Protein AF-A0A2W4WSW2-F1 (afdb_monomer)

pLDDT: mean 95.57, std 3.52, range [71.75, 98.62]

Foldseek 3Di:
DQQADPVRHGDCPRPLVPDDLCPCQEAEDEAAPPDDDQDLCPLVVSVVSNHQEYEYQYYDPNVCVSNVVVRRHYHHDHPVVSVVD

Structure (mmCIF, N/CA/C/O backbone):
data_AF-A0A2W4WSW2-F1
#
_entry.id   AF-A0A2W4WSW2-F1
#
loop_
_atom_site.group_PDB
_atom_site.id
_atom_site.type_symbol
_atom_site.label_atom_id
_atom_site.label_alt_id
_atom_site.label_comp_id
_atom_site.label_asym_id
_atom_site.label_entity_id
_atom_site.label_seq_id
_atom_site.pdbx_PDB_ins_code
_atom_site.Cartn_x
_atom_site.Cartn_y
_atom_site.Cartn_z
_atom_site.occupancy
_atom_site.B_iso_or_equiv
_atom_site.auth_seq_id
_atom_site.auth_comp_id
_atom_site.auth_asym_id
_atom_site.auth_atom_id
_atom_site.pdbx_PDB_model_num
ATOM 1 N N . ASP A 1 1 ? 13.936 -8.649 -3.799 1.00 71.75 1 ASP A N 1
ATOM 2 C CA . ASP A 1 1 ? 13.026 -8.487 -2.644 1.00 71.75 1 ASP A CA 1
ATOM 3 C C . ASP A 1 1 ? 11.564 -8.478 -3.059 1.00 71.75 1 ASP A C 1
ATOM 5 O O . ASP A 1 1 ? 11.163 -7.682 -3.903 1.00 71.75 1 ASP A O 1
ATOM 9 N N . TRP A 1 2 ? 10.801 -9.423 -2.499 1.00 90.94 2 TRP A N 1
ATOM 10 C CA . TRP A 1 2 ? 9.362 -9.713 -2.655 1.00 90.94 2 TRP A CA 1
ATOM 11 C C . TRP A 1 2 ? 8.840 -9.953 -4.078 1.00 90.94 2 TRP A C 1
ATOM 13 O O . TRP A 1 2 ? 8.216 -10.977 -4.310 1.00 90.94 2 TRP A O 1
ATOM 23 N N . ARG A 1 3 ? 9.078 -9.047 -5.032 1.00 94.75 3 ARG A N 1
ATOM 24 C CA . ARG A 1 3 ? 8.587 -9.147 -6.422 1.00 94.75 3 ARG A CA 1
ATOM 25 C C . ARG A 1 3 ? 9.645 -9.605 -7.418 1.00 94.75 3 ARG A C 1
ATOM 27 O O . ARG A 1 3 ? 9.282 -10.137 -8.464 1.00 94.75 3 ARG A O 1
ATOM 34 N N . TYR A 1 4 ? 10.922 -9.392 -7.116 1.00 96.00 4 TYR A N 1
ATOM 35 C CA . TYR A 1 4 ? 12.026 -9.686 -8.030 1.00 96.00 4 TYR A CA 1
ATOM 36 C C . TYR A 1 4 ? 13.135 -10.477 -7.335 1.00 96.00 4 TYR A C 1
ATOM 38 O O . TYR A 1 4 ? 13.439 -10.225 -6.159 1.00 96.00 4 TYR A O 1
ATOM 46 N N . GLY A 1 5 ? 13.707 -11.426 -8.076 1.00 95.38 5 GLY A N 1
ATOM 47 C CA . GLY A 1 5 ? 14.893 -12.188 -7.709 1.00 95.38 5 GLY A CA 1
ATOM 48 C C . GLY A 1 5 ? 16.174 -11.347 -7.778 1.00 95.38 5 GLY A C 1
ATOM 49 O O . GLY A 1 5 ? 16.140 -10.189 -8.206 1.00 95.38 5 GLY A O 1
ATOM 50 N N . PRO A 1 6 ? 17.314 -11.906 -7.343 1.00 94.75 6 PRO A N 1
ATOM 51 C CA . PRO A 1 6 ? 18.603 -11.207 -7.343 1.00 94.75 6 PRO A CA 1
ATOM 52 C C . PRO A 1 6 ? 19.115 -10.875 -8.754 1.00 94.75 6 PRO A C 1
ATOM 54 O O . PRO A 1 6 ? 19.923 -9.968 -8.919 1.00 94.75 6 PRO A O 1
ATOM 57 N N . ASP A 1 7 ? 18.627 -11.587 -9.766 1.00 94.69 7 ASP A N 1
ATOM 58 C CA . ASP A 1 7 ? 18.885 -11.375 -11.191 1.00 94.69 7 ASP A CA 1
ATOM 59 C C . ASP A 1 7 ? 17.934 -10.347 -11.837 1.00 94.69 7 ASP A C 1
ATOM 61 O O . ASP A 1 7 ? 18.039 -10.063 -13.029 1.00 94.69 7 ASP A O 1
ATOM 65 N N . GLY A 1 8 ? 16.994 -9.789 -11.066 1.00 93.75 8 GLY A N 1
ATOM 66 C CA . GLY A 1 8 ? 15.966 -8.875 -11.557 1.00 93.75 8 GLY A CA 1
ATOM 67 C C . GLY A 1 8 ? 14.777 -9.566 -12.230 1.00 93.75 8 GLY A C 1
ATOM 68 O O . GLY A 1 8 ? 13.860 -8.875 -12.679 1.00 93.75 8 GLY A O 1
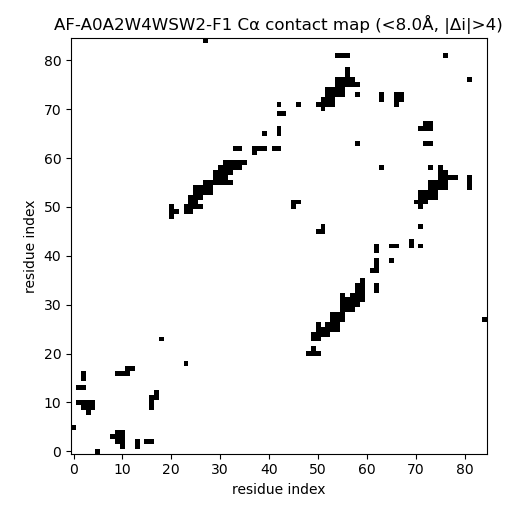ATOM 69 N N . ALA A 1 9 ? 14.733 -10.902 -12.284 1.00 95.38 9 ALA A N 1
ATOM 70 C CA . ALA A 1 9 ? 13.581 -11.623 -12.815 1.00 95.38 9 ALA A CA 1
ATOM 71 C C . ALA A 1 9 ? 12.375 -11.501 -11.870 1.00 95.38 9 ALA A C 1
ATOM 73 O O . ALA A 1 9 ? 12.524 -11.482 -10.646 1.00 95.38 9 ALA A O 1
ATOM 74 N N . ARG A 1 10 ? 11.154 -11.426 -12.421 1.00 95.38 10 ARG A N 1
ATOM 75 C CA . ARG A 1 10 ? 9.927 -11.442 -11.606 1.00 95.38 10 ARG A CA 1
ATOM 76 C C . ARG A 1 10 ? 9.778 -12.803 -10.940 1.00 95.38 10 ARG A C 1
ATOM 78 O O . ARG A 1 10 ? 9.831 -13.828 -11.611 1.00 95.38 10 ARG A O 1
ATOM 85 N N . LEU A 1 11 ? 9.527 -12.797 -9.636 1.00 96.00 11 LEU A N 1
ATOM 86 C CA . LEU A 1 11 ? 9.188 -14.009 -8.898 1.00 96.00 11 LEU A CA 1
ATOM 87 C C . LEU A 1 11 ? 7.746 -14.412 -9.258 1.00 96.00 11 LEU A C 1
ATOM 89 O O . LEU A 1 11 ? 6.841 -13.604 -9.021 1.00 96.00 11 LEU A O 1
ATOM 93 N N . PRO A 1 12 ? 7.514 -15.600 -9.848 1.00 91.19 12 PRO A N 1
ATOM 94 C CA . PRO A 1 12 ? 6.201 -15.986 -10.368 1.00 91.19 12 PRO A CA 1
ATOM 95 C C . PRO A 1 12 ? 5.154 -16.142 -9.260 1.00 91.19 12 PRO A C 1
ATOM 97 O O . PRO A 1 12 ? 4.019 -15.715 -9.438 1.00 91.19 12 PRO A O 1
ATOM 100 N N . ASP A 1 13 ? 5.561 -16.647 -8.095 1.00 91.62 13 ASP A N 1
ATOM 101 C CA . ASP A 1 13 ? 4.662 -16.902 -6.961 1.00 91.62 13 ASP A CA 1
ATOM 102 C C . ASP A 1 13 ? 4.515 -15.696 -6.019 1.00 91.62 13 ASP A C 1
ATOM 104 O O . ASP A 1 13 ? 3.862 -15.771 -4.978 1.00 91.62 13 ASP A O 1
ATOM 108 N N . ALA A 1 14 ? 5.128 -14.558 -6.353 1.00 94.31 14 ALA A N 1
ATOM 109 C CA . ALA A 1 14 ? 4.936 -13.344 -5.577 1.00 94.31 14 ALA A CA 1
ATOM 110 C C . ALA A 1 14 ? 3.525 -12.796 -5.813 1.00 94.31 14 ALA A C 1
ATOM 112 O O . ALA A 1 14 ? 3.185 -12.436 -6.937 1.00 94.31 14 ALA A O 1
ATOM 113 N N . GLN A 1 15 ? 2.734 -12.637 -4.749 1.00 92.06 15 GLN A N 1
ATOM 114 C CA . GLN A 1 15 ? 1.343 -12.163 -4.824 1.00 92.06 15 GLN A CA 1
ATOM 115 C C . GLN A 1 15 ? 1.180 -10.875 -5.658 1.00 92.06 15 GLN A C 1
ATOM 117 O O . GLN A 1 15 ? 0.298 -10.758 -6.501 1.00 92.06 15 GLN A O 1
ATOM 122 N N . LEU A 1 16 ? 2.088 -9.907 -5.492 1.00 93.94 16 LEU A N 1
ATOM 123 C CA . LEU A 1 16 ? 2.092 -8.643 -6.249 1.00 93.94 16 LEU A CA 1
ATOM 124 C C . LEU A 1 16 ? 2.576 -8.780 -7.709 1.00 93.94 16 LEU A C 1
ATOM 126 O O . LEU A 1 16 ? 2.840 -7.794 -8.394 1.00 93.94 16 LEU A O 1
ATOM 130 N N . ASN A 1 17 ? 2.799 -9.995 -8.190 1.00 95.31 17 ASN A N 1
ATOM 131 C CA . ASN A 1 17 ? 3.027 -10.273 -9.601 1.00 95.31 17 ASN A CA 1
ATOM 132 C C . ASN A 1 17 ? 1.869 -11.036 -10.241 1.00 95.31 17 ASN A C 1
ATOM 134 O O . ASN A 1 17 ? 1.818 -11.075 -11.468 1.00 95.31 17 ASN A O 1
ATOM 138 N N . THR A 1 18 ? 0.963 -11.596 -9.438 1.00 93.50 18 THR A N 1
ATOM 139 C CA . THR A 1 18 ? -0.159 -12.420 -9.900 1.00 93.50 18 THR A CA 1
ATOM 140 C C . THR A 1 18 ? -1.492 -11.674 -9.897 1.00 93.50 18 THR A C 1
ATOM 142 O O . THR A 1 18 ? -2.408 -12.080 -10.607 1.00 93.50 18 THR A O 1
ATOM 145 N N . ILE A 1 19 ? -1.610 -10.577 -9.141 1.00 94.19 19 ILE A N 1
ATOM 146 C CA . ILE A 1 19 ? -2.824 -9.751 -9.119 1.00 94.19 19 ILE A CA 1
ATOM 147 C C . ILE A 1 19 ? -2.879 -8.757 -10.284 1.00 94.19 19 ILE A C 1
ATOM 149 O O . ILE A 1 19 ? -1.856 -8.222 -10.716 1.00 94.19 19 ILE A O 1
ATOM 153 N N . ASP A 1 20 ? -4.100 -8.448 -10.723 1.00 94.06 20 ASP A N 1
ATOM 154 C CA . ASP A 1 20 ? -4.372 -7.321 -11.616 1.00 94.06 20 ASP A CA 1
ATOM 155 C C . ASP A 1 20 ? -4.549 -6.031 -10.794 1.00 94.06 20 ASP A C 1
ATOM 157 O O . ASP A 1 20 ? -5.516 -5.941 -10.031 1.00 94.06 20 ASP A O 1
ATOM 161 N N . PRO A 1 21 ? -3.664 -5.029 -10.924 1.00 88.69 21 PRO A N 1
ATOM 162 C CA . PRO A 1 21 ? -3.775 -3.776 -10.184 1.00 88.69 21 PRO A CA 1
ATOM 163 C C . PRO A 1 21 ? -4.969 -2.895 -10.587 1.00 88.69 21 PRO A C 1
ATOM 165 O O . PRO A 1 21 ? -5.323 -1.992 -9.828 1.00 88.69 21 PRO A O 1
ATOM 168 N N . ALA A 1 22 ? -5.596 -3.121 -11.746 1.00 90.69 22 ALA A N 1
ATOM 169 C CA . ALA A 1 22 ? -6.815 -2.410 -12.130 1.00 90.69 22 ALA A CA 1
ATOM 170 C C . ALA A 1 22 ? -8.025 -2.867 -11.297 1.00 90.69 22 ALA A C 1
ATOM 172 O O . ALA A 1 22 ? -8.863 -2.042 -10.928 1.00 90.69 22 ALA A O 1
ATOM 173 N N . GLU A 1 23 ? -8.058 -4.148 -10.927 1.00 95.50 23 GLU A N 1
ATOM 174 C CA . GLU A 1 23 ? -9.117 -4.751 -10.111 1.00 95.50 23 GLU A CA 1
ATOM 175 C C . GLU A 1 23 ? -8.764 -4.736 -8.610 1.00 95.50 23 GLU A C 1
ATOM 177 O O . GLU A 1 23 ? -9.593 -4.423 -7.756 1.00 95.50 23 GLU A O 1
ATOM 182 N N . HIS A 1 24 ? -7.500 -4.992 -8.260 1.00 96.12 24 HIS A N 1
ATOM 183 C CA . HIS A 1 24 ? -7.024 -5.129 -6.879 1.00 96.12 24 HIS A CA 1
ATOM 184 C C . HIS A 1 24 ? -6.407 -3.820 -6.371 1.00 96.12 24 HIS A C 1
ATOM 186 O O . HIS A 1 24 ? -5.198 -3.697 -6.176 1.00 96.12 24 HIS A O 1
ATOM 192 N N . ARG A 1 25 ? -7.258 -2.810 -6.160 1.00 97.31 25 ARG A N 1
ATOM 193 C CA . ARG A 1 25 ? -6.830 -1.432 -5.837 1.00 97.31 25 ARG A CA 1
ATOM 194 C C . ARG A 1 25 ? -6.688 -1.136 -4.340 1.00 97.31 25 ARG A C 1
ATOM 196 O O . ARG A 1 25 ? -6.274 -0.032 -3.978 1.00 97.31 25 ARG A O 1
ATOM 203 N N . ILE A 1 26 ? -7.021 -2.088 -3.472 1.00 97.69 26 ILE A N 1
ATOM 204 C CA . ILE A 1 26 ? -6.935 -1.956 -2.013 1.00 97.69 26 ILE A CA 1
ATOM 205 C C . ILE A 1 26 ? -5.875 -2.927 -1.498 1.00 97.69 26 ILE A C 1
ATOM 207 O O . ILE A 1 26 ? -5.952 -4.122 -1.775 1.00 97.69 26 ILE A O 1
ATOM 211 N N . LEU A 1 27 ? -4.901 -2.416 -0.745 1.00 97.19 27 LEU A N 1
ATOM 212 C CA . LEU A 1 27 ? -3.915 -3.237 -0.049 1.00 97.19 27 LEU A CA 1
ATOM 213 C C . LEU A 1 27 ? -4.298 -3.348 1.425 1.00 97.19 27 LEU A C 1
ATOM 215 O O . LEU A 1 27 ? -4.273 -2.353 2.148 1.00 97.19 27 LEU A O 1
ATOM 219 N N . VAL A 1 28 ? -4.599 -4.563 1.873 1.00 97.56 28 VAL A N 1
ATOM 220 C CA . VAL A 1 28 ? -4.703 -4.880 3.300 1.00 97.56 28 VAL A CA 1
ATOM 221 C C . VAL A 1 28 ? -3.314 -5.284 3.784 1.00 97.56 28 VAL A C 1
ATOM 223 O O . VAL A 1 28 ? -2.725 -6.243 3.286 1.00 97.56 28 VAL A O 1
ATOM 226 N N . ALA A 1 29 ? -2.760 -4.513 4.713 1.00 97.00 29 ALA A N 1
ATOM 227 C CA . ALA A 1 29 ? -1.421 -4.693 5.254 1.00 97.00 29 ALA A CA 1
ATOM 228 C C . ALA A 1 29 ? -1.471 -4.991 6.755 1.00 97.00 29 ALA A C 1
ATOM 230 O O . ALA A 1 29 ? -2.449 -4.678 7.432 1.00 97.00 29 ALA A O 1
ATOM 231 N N . GLY A 1 30 ? -0.405 -5.599 7.277 1.00 96.75 30 GLY A N 1
ATOM 232 C CA . GLY A 1 30 ? -0.241 -5.817 8.714 1.00 96.75 30 GLY A CA 1
ATOM 233 C C . GLY A 1 30 ? 0.036 -4.524 9.483 1.00 96.75 30 GLY A C 1
ATOM 234 O O . GLY A 1 30 ? 0.107 -3.442 8.895 1.00 96.75 30 GLY A O 1
ATOM 235 N N . ASP A 1 31 ? 0.202 -4.662 10.796 1.00 97.56 31 ASP A N 1
ATOM 236 C CA . ASP A 1 31 ? 0.457 -3.554 11.717 1.00 97.56 31 ASP A CA 1
ATOM 237 C C . ASP A 1 31 ? 1.744 -2.773 11.405 1.00 97.56 31 ASP A C 1
ATOM 239 O O . ASP A 1 31 ? 2.679 -3.297 10.791 1.00 97.56 31 ASP A O 1
ATOM 243 N N . ASN A 1 32 ? 1.799 -1.521 11.868 1.00 95.44 32 ASN A N 1
ATOM 244 C CA . ASN A 1 32 ? 2.957 -0.631 11.742 1.00 95.44 32 ASN A CA 1
ATOM 245 C C . ASN A 1 32 ? 3.459 -0.468 10.287 1.00 95.44 32 ASN A C 1
ATOM 247 O O . ASN A 1 32 ? 4.661 -0.453 9.997 1.00 95.44 32 ASN A O 1
ATOM 251 N N . PHE A 1 33 ? 2.525 -0.356 9.341 1.00 97.94 33 PHE A N 1
ATOM 252 C CA . PHE A 1 33 ? 2.830 -0.241 7.923 1.00 97.94 33 PHE A CA 1
ATOM 253 C C . PHE A 1 33 ? 3.632 1.028 7.608 1.00 97.94 33 PHE A C 1
ATOM 255 O O . PHE A 1 33 ? 3.351 2.121 8.109 1.00 97.94 33 PHE A O 1
ATOM 262 N N . ALA A 1 34 ? 4.617 0.869 6.718 1.00 96.25 34 ALA A N 1
ATOM 263 C CA . ALA A 1 34 ? 5.515 1.926 6.256 1.00 96.25 34 ALA A CA 1
ATOM 264 C C . ALA A 1 34 ? 6.282 2.653 7.379 1.00 96.25 34 ALA A C 1
ATOM 266 O O . ALA A 1 34 ? 6.654 3.820 7.234 1.00 96.25 34 ALA A O 1
ATOM 267 N N . CYS A 1 35 ? 6.560 1.956 8.485 1.00 95.50 35 CYS A N 1
ATOM 268 C CA . CYS A 1 35 ? 7.458 2.454 9.518 1.00 95.50 35 CYS A CA 1
ATOM 269 C C . CYS A 1 35 ? 8.885 2.675 8.985 1.00 95.50 35 CYS A C 1
ATOM 271 O O . CYS A 1 35 ? 9.338 2.004 8.052 1.00 95.50 35 CYS A O 1
ATOM 273 N N . GLY A 1 36 ? 9.615 3.599 9.610 1.00 92.62 36 GLY A N 1
ATOM 274 C CA . GLY A 1 36 ? 11.001 3.916 9.272 1.00 92.62 36 GLY A CA 1
ATOM 275 C C . GLY A 1 36 ? 11.188 5.363 8.825 1.00 92.62 36 GLY A C 1
ATOM 276 O O . GLY A 1 36 ? 10.388 6.243 9.136 1.00 92.62 36 GLY A O 1
ATOM 277 N N . SER A 1 37 ? 12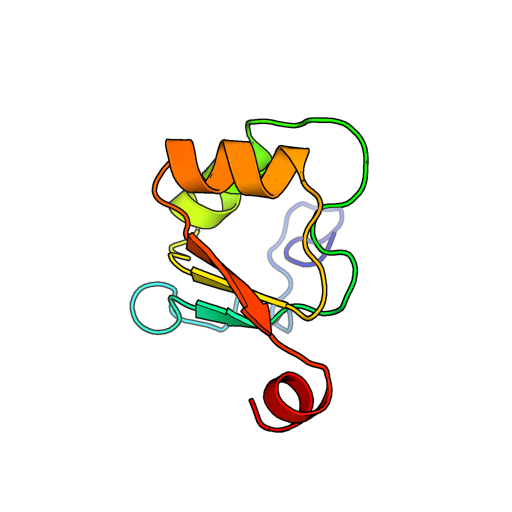.291 5.629 8.123 1.00 89.88 37 SER A N 1
ATOM 278 C CA . SER A 1 37 ? 12.616 6.986 7.678 1.00 89.88 37 SER A CA 1
ATOM 279 C C . SER A 1 37 ? 11.655 7.483 6.600 1.00 89.88 37 SER A C 1
ATOM 281 O O . SER A 1 37 ? 11.240 6.715 5.728 1.00 89.88 37 SER A O 1
ATOM 283 N N . SER A 1 38 ? 11.400 8.794 6.611 1.00 88.75 38 SER A N 1
ATOM 284 C CA . SER A 1 38 ? 10.590 9.465 5.595 1.00 88.75 38 SER A CA 1
ATOM 285 C C . SER A 1 38 ? 11.129 9.188 4.191 1.00 88.75 38 SER A C 1
ATOM 287 O O . SER A 1 38 ? 12.285 9.486 3.888 1.00 88.75 38 SER A O 1
ATOM 289 N N . ARG A 1 39 ? 10.289 8.597 3.341 1.00 93.81 39 ARG A N 1
ATOM 290 C CA . ARG A 1 39 ? 10.563 8.362 1.921 1.00 93.81 39 ARG A CA 1
ATOM 291 C C . ARG A 1 39 ? 9.314 8.716 1.136 1.00 93.81 39 ARG A C 1
ATOM 293 O O . ARG A 1 39 ? 8.392 7.911 1.040 1.00 93.81 39 ARG A O 1
ATOM 300 N N . GLU A 1 40 ? 9.284 9.915 0.570 1.00 90.44 40 GLU A N 1
ATOM 301 C CA . GLU A 1 40 ? 8.129 10.409 -0.196 1.00 90.44 40 GLU A CA 1
ATOM 302 C C . GLU A 1 40 ? 7.834 9.560 -1.438 1.00 90.44 40 GLU A C 1
ATOM 304 O O . GLU A 1 40 ? 6.691 9.476 -1.869 1.00 90.44 40 GLU A O 1
ATOM 309 N N . HIS A 1 41 ? 8.830 8.836 -1.953 1.00 94.81 41 HIS A N 1
ATOM 310 C CA . HIS A 1 41 ? 8.646 7.921 -3.080 1.00 94.81 41 HIS A CA 1
ATOM 311 C C . HIS A 1 41 ? 7.871 6.644 -2.712 1.00 94.81 41 HIS A C 1
ATOM 313 O O . HIS A 1 41 ? 7.400 5.941 -3.602 1.00 94.81 41 HIS A O 1
ATOM 319 N N . ALA A 1 42 ? 7.727 6.314 -1.423 1.00 96.00 42 ALA A N 1
ATOM 320 C CA . ALA A 1 42 ? 7.001 5.118 -0.996 1.00 96.00 42 ALA A CA 1
ATOM 321 C C . ALA A 1 42 ? 5.508 5.146 -1.392 1.00 96.00 42 ALA A C 1
ATOM 323 O O . ALA A 1 42 ? 5.059 4.193 -2.032 1.00 96.00 42 ALA A O 1
ATOM 324 N N . PRO A 1 43 ? 4.721 6.201 -1.086 1.00 96.25 43 PRO A N 1
ATOM 325 C CA . PRO A 1 43 ? 3.343 6.289 -1.568 1.00 96.25 43 PRO A CA 1
ATOM 326 C C . PRO A 1 43 ? 3.244 6.372 -3.098 1.00 96.25 43 PRO A C 1
ATOM 328 O O . PRO A 1 43 ? 2.299 5.823 -3.659 1.00 96.25 43 PRO A O 1
ATOM 331 N N . TRP A 1 44 ? 4.218 6.983 -3.784 1.00 96.50 44 TRP A N 1
ATOM 332 C CA . TRP A 1 44 ? 4.242 7.032 -5.253 1.00 96.50 44 TRP A CA 1
ATOM 333 C C . TRP A 1 44 ? 4.360 5.638 -5.860 1.00 96.50 44 TRP A C 1
ATOM 335 O O . TRP A 1 44 ? 3.549 5.273 -6.700 1.00 96.50 44 TRP A O 1
ATOM 345 N N . ALA A 1 45 ? 5.281 4.813 -5.356 1.00 96.56 45 ALA A N 1
ATOM 346 C CA . ALA A 1 45 ? 5.447 3.443 -5.833 1.00 96.56 45 ALA A CA 1
ATOM 347 C C . ALA A 1 45 ? 4.164 2.600 -5.683 1.00 96.56 45 ALA A C 1
ATOM 349 O O . ALA A 1 45 ? 3.876 1.757 -6.531 1.00 96.56 45 ALA A O 1
ATOM 350 N N . LEU A 1 46 ? 3.377 2.829 -4.624 1.00 96.88 46 LEU A N 1
ATOM 351 C CA . LEU A 1 46 ? 2.092 2.152 -4.415 1.00 96.88 46 LEU A CA 1
ATOM 352 C C . LEU A 1 46 ? 1.012 2.648 -5.387 1.00 96.88 46 LEU A C 1
ATOM 354 O O . LEU A 1 46 ? 0.242 1.843 -5.913 1.00 96.88 46 LEU A O 1
ATOM 358 N N . LEU A 1 47 ? 0.967 3.955 -5.647 1.00 96.62 47 LEU A N 1
ATOM 359 C CA . LEU A 1 47 ? 0.041 4.557 -6.609 1.00 96.62 47 LEU A CA 1
ATOM 360 C C . LEU A 1 47 ? 0.340 4.137 -8.048 1.00 96.62 47 LEU A C 1
ATOM 362 O O . LEU A 1 47 ? -0.600 3.791 -8.769 1.00 96.62 47 LEU A O 1
ATOM 366 N N . ASP A 1 48 ? 1.619 4.141 -8.425 1.00 96.31 48 ASP A N 1
ATOM 367 C CA . ASP A 1 48 ? 2.122 3.710 -9.732 1.00 96.31 48 ASP A CA 1
ATOM 368 C C . ASP A 1 48 ? 1.874 2.220 -9.951 1.00 96.31 48 ASP A C 1
ATOM 370 O O . ASP A 1 48 ? 1.539 1.801 -11.056 1.00 96.31 48 ASP A O 1
ATOM 374 N N . TYR A 1 49 ? 1.980 1.416 -8.887 1.00 96.31 49 TYR A N 1
ATOM 375 C CA . TYR A 1 49 ? 1.568 0.018 -8.938 1.00 96.31 49 TYR A CA 1
ATOM 376 C C . TYR A 1 49 ? 0.068 -0.120 -9.236 1.00 96.31 49 TYR A C 1
ATOM 378 O O . TYR A 1 49 ? -0.317 -1.037 -9.951 1.00 96.31 49 TYR A O 1
ATOM 386 N N . GLY A 1 50 ? -0.767 0.787 -8.718 1.00 96.75 50 GLY A N 1
ATOM 387 C CA . GLY A 1 50 ? -2.214 0.832 -8.965 1.00 96.75 50 GLY A CA 1
ATOM 388 C C . GLY A 1 50 ? -3.075 0.862 -7.701 1.00 96.75 50 GLY A C 1
ATOM 389 O O . GLY A 1 50 ? -4.290 1.068 -7.787 1.00 96.75 50 GLY A O 1
ATOM 390 N N . PHE A 1 51 ? -2.468 0.736 -6.517 1.00 97.88 51 PHE A N 1
ATOM 391 C CA . PHE A 1 51 ? -3.198 0.852 -5.260 1.00 97.88 51 PHE A CA 1
ATOM 392 C C . PHE A 1 51 ? -3.749 2.265 -5.064 1.00 97.88 51 PHE A C 1
ATOM 394 O O . PHE A 1 51 ? -3.230 3.260 -5.578 1.00 97.88 51 PHE A O 1
ATOM 401 N N . ARG A 1 52 ? -4.853 2.349 -4.330 1.00 97.88 52 ARG A N 1
ATOM 402 C CA . ARG A 1 52 ? -5.563 3.595 -4.014 1.00 97.88 52 ARG A CA 1
ATOM 403 C C . ARG A 1 52 ? -5.911 3.709 -2.541 1.00 97.88 52 ARG A C 1
ATOM 405 O O . ARG A 1 52 ? -6.030 4.822 -2.041 1.00 97.88 52 ARG A O 1
ATOM 412 N N . VAL A 1 53 ? -6.029 2.578 -1.853 1.00 98.31 53 VAL A N 1
ATOM 413 C CA . VAL A 1 53 ? -6.312 2.521 -0.421 1.00 98.31 53 VAL A CA 1
ATOM 414 C C . VAL A 1 53 ? -5.353 1.537 0.236 1.00 98.31 53 VAL A C 1
ATOM 416 O O . VAL A 1 53 ? -5.121 0.455 -0.305 1.00 98.31 53 VAL A O 1
ATOM 419 N N . ILE A 1 54 ? -4.818 1.912 1.395 1.00 98.25 54 ILE A N 1
ATOM 420 C CA . ILE A 1 54 ? -4.080 1.021 2.293 1.00 98.25 54 ILE A CA 1
ATOM 421 C C . ILE A 1 54 ? -4.903 0.864 3.566 1.00 98.25 54 ILE A C 1
ATOM 423 O O . ILE A 1 54 ? -5.248 1.868 4.181 1.00 98.25 54 ILE A O 1
ATOM 427 N N . VAL A 1 55 ? -5.194 -0.369 3.969 1.00 98.62 55 VAL A N 1
ATOM 428 C CA . VAL A 1 55 ? -5.896 -0.683 5.220 1.00 98.62 55 VAL A CA 1
ATOM 429 C C . VAL A 1 55 ? -4.945 -1.434 6.143 1.00 98.62 55 VAL A C 1
ATOM 431 O O . VAL A 1 55 ? -4.334 -2.411 5.723 1.00 98.62 55 VAL A O 1
ATOM 434 N N . SER A 1 56 ? -4.794 -0.985 7.385 1.00 98.56 56 SER A N 1
ATOM 435 C CA . SER A 1 56 ? -3.932 -1.625 8.389 1.00 98.56 56 SER A CA 1
ATOM 436 C C . SER A 1 56 ? -4.448 -1.335 9.803 1.00 98.56 56 SER A C 1
ATOM 438 O O . SER A 1 56 ? -5.308 -0.477 9.987 1.00 98.56 56 SER A O 1
ATOM 440 N N . THR A 1 57 ? -3.929 -2.034 10.810 1.00 98.38 57 THR A N 1
ATOM 441 C CA . THR A 1 57 ? -4.129 -1.695 12.228 1.00 98.38 57 THR A CA 1
ATOM 442 C C . THR A 1 57 ? -3.256 -0.533 12.703 1.00 98.38 57 THR A C 1
ATOM 444 O O . THR A 1 57 ? -3.537 0.062 13.741 1.00 98.38 57 THR A O 1
ATOM 447 N N . GLY A 1 58 ? -2.230 -0.162 11.933 1.00 98.25 58 GLY A N 1
ATOM 448 C CA . GLY A 1 58 ? -1.333 0.940 12.258 1.00 98.25 58 GLY A CA 1
ATOM 449 C C . GLY A 1 58 ? -0.519 1.375 11.045 1.00 98.25 58 GLY A C 1
ATOM 450 O O . GLY A 1 58 ? 0.058 0.551 10.341 1.00 98.25 58 GLY A O 1
ATOM 451 N N . ILE A 1 59 ? -0.459 2.681 10.786 1.00 98.44 59 ILE A N 1
ATOM 452 C CA . ILE A 1 59 ? 0.282 3.267 9.661 1.00 98.44 59 ILE A CA 1
ATOM 453 C C . ILE A 1 59 ? 1.151 4.395 10.208 1.00 98.44 59 ILE A C 1
ATOM 455 O O . ILE A 1 59 ? 0.662 5.230 10.962 1.00 98.44 59 ILE A O 1
ATOM 459 N N . ALA A 1 60 ? 2.424 4.444 9.816 1.00 97.75 60 ALA A N 1
ATOM 460 C CA . ALA A 1 60 ? 3.338 5.479 10.289 1.00 97.75 60 ALA A CA 1
ATOM 461 C C . ALA A 1 60 ? 2.878 6.895 9.884 1.00 97.75 60 ALA A C 1
ATOM 463 O O . ALA A 1 60 ? 2.626 7.157 8.705 1.00 97.75 60 ALA A O 1
ATOM 464 N N . ASP A 1 61 ? 2.851 7.828 10.840 1.00 96.19 61 ASP A N 1
ATOM 465 C CA . ASP A 1 61 ? 2.281 9.178 10.678 1.00 96.19 61 ASP A CA 1
ATOM 466 C C . ASP A 1 61 ? 2.841 9.950 9.474 1.00 96.19 61 ASP A C 1
ATOM 468 O O . ASP A 1 61 ? 2.101 10.569 8.703 1.00 96.19 61 ASP A O 1
ATOM 472 N N . ILE A 1 62 ? 4.164 9.888 9.277 1.00 96.00 62 ILE A N 1
ATOM 473 C CA . ILE A 1 62 ? 4.839 10.558 8.156 1.00 96.00 62 ILE A CA 1
ATOM 474 C C . ILE A 1 62 ? 4.370 9.971 6.823 1.00 96.00 62 ILE A C 1
ATOM 476 O O . ILE A 1 62 ? 4.064 10.712 5.886 1.00 96.00 62 ILE A O 1
ATOM 480 N N . PHE A 1 63 ? 4.290 8.641 6.732 1.00 97.88 63 PHE A N 1
ATOM 481 C CA . PHE A 1 63 ? 3.795 7.980 5.533 1.00 97.88 63 PHE A CA 1
ATOM 482 C C . PHE A 1 63 ? 2.328 8.334 5.286 1.00 97.88 63 PHE A C 1
ATOM 484 O O . PHE A 1 63 ? 1.993 8.689 4.161 1.00 97.88 63 PHE A O 1
AT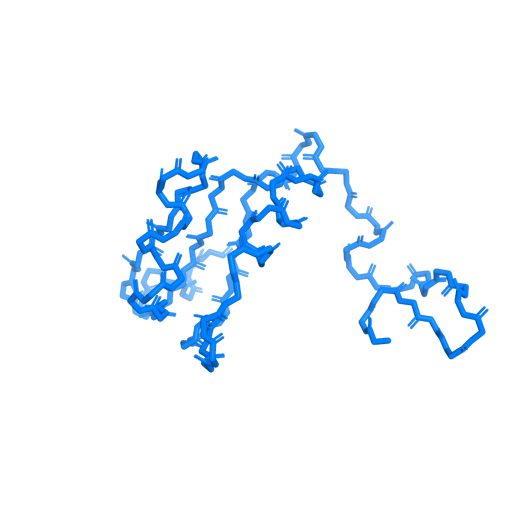OM 491 N N . ALA A 1 64 ? 1.473 8.308 6.314 1.00 97.31 64 ALA A N 1
ATOM 492 C CA . ALA A 1 64 ? 0.058 8.650 6.186 1.00 97.31 64 ALA A CA 1
ATOM 493 C C . ALA A 1 64 ? -0.145 10.086 5.667 1.00 97.31 64 ALA A C 1
ATOM 495 O O . ALA A 1 64 ? -0.929 10.308 4.742 1.00 97.31 64 ALA A O 1
ATOM 496 N N . SER A 1 65 ? 0.619 11.052 6.192 1.00 95.88 65 SER A N 1
ATOM 497 C CA . SER A 1 65 ? 0.606 12.441 5.713 1.00 95.88 65 SER A CA 1
ATOM 498 C C . SER A 1 65 ? 0.994 12.545 4.234 1.00 95.88 65 SER A C 1
ATOM 500 O O . SER A 1 65 ? 0.329 13.232 3.455 1.00 95.88 65 SER A O 1
ATOM 502 N N . ASN A 1 66 ? 2.051 11.841 3.825 1.00 96.12 66 ASN A N 1
ATOM 503 C CA . ASN A 1 66 ? 2.516 11.849 2.439 1.00 96.12 66 ASN A CA 1
ATOM 504 C C . ASN A 1 66 ? 1.556 11.108 1.503 1.00 96.12 66 ASN A C 1
ATOM 506 O O . ASN A 1 66 ? 1.309 11.577 0.396 1.00 96.12 66 ASN A O 1
ATOM 510 N N . ALA A 1 67 ? 0.984 9.985 1.935 1.00 97.50 67 ALA A N 1
ATOM 511 C CA . ALA A 1 67 ? 0.007 9.217 1.174 1.00 97.50 67 ALA A CA 1
ATOM 512 C C . ALA A 1 67 ? -1.199 10.089 0.797 1.00 97.50 67 ALA A C 1
ATOM 514 O O . ALA A 1 67 ? -1.507 10.225 -0.389 1.00 97.50 67 ALA A O 1
ATOM 515 N N . LEU A 1 68 ? -1.793 10.773 1.782 1.00 96.62 68 LEU A N 1
ATOM 516 C CA . LEU A 1 68 ? -2.954 11.640 1.570 1.00 96.62 68 LEU A CA 1
ATOM 517 C C . LEU A 1 68 ? -2.671 12.773 0.578 1.00 96.62 68 LEU A C 1
ATOM 519 O O . LEU A 1 68 ? -3.480 13.021 -0.314 1.00 96.62 68 LEU A O 1
ATOM 523 N N . LYS A 1 69 ? -1.503 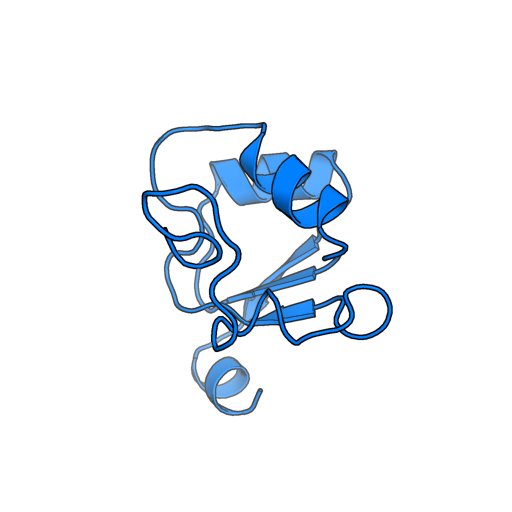13.421 0.674 1.00 95.81 69 LYS A N 1
ATOM 524 C CA . LYS A 1 69 ? -1.092 14.485 -0.265 1.00 95.81 69 LYS A CA 1
ATOM 525 C C . LYS A 1 69 ? -0.964 14.001 -1.712 1.00 95.81 69 LYS A C 1
ATOM 527 O O . LYS A 1 69 ? -1.082 14.809 -2.625 1.00 95.81 69 LYS A O 1
ATOM 532 N N . ASN A 1 70 ? -0.722 12.708 -1.916 1.00 94.88 70 ASN A N 1
ATOM 533 C CA . ASN A 1 70 ? -0.525 12.107 -3.233 1.00 94.88 70 ASN A CA 1
ATOM 534 C C . ASN A 1 70 ? -1.756 11.331 -3.736 1.00 94.88 70 ASN A C 1
ATOM 536 O O . ASN A 1 70 ? -1.699 10.724 -4.800 1.00 94.88 70 ASN A O 1
ATOM 540 N N . GLY A 1 71 ? -2.877 11.348 -3.005 1.00 95.75 71 GLY A N 1
ATOM 541 C CA . GLY A 1 71 ? -4.105 10.659 -3.415 1.00 95.75 71 GLY A CA 1
ATOM 542 C C . GLY A 1 71 ? -4.133 9.158 -3.104 1.00 95.75 71 GLY A C 1
ATOM 543 O O . GLY A 1 71 ? -4.950 8.434 -3.672 1.00 95.75 71 GLY A O 1
ATOM 544 N N . LEU A 1 72 ? -3.265 8.686 -2.204 1.00 98.12 72 LEU A N 1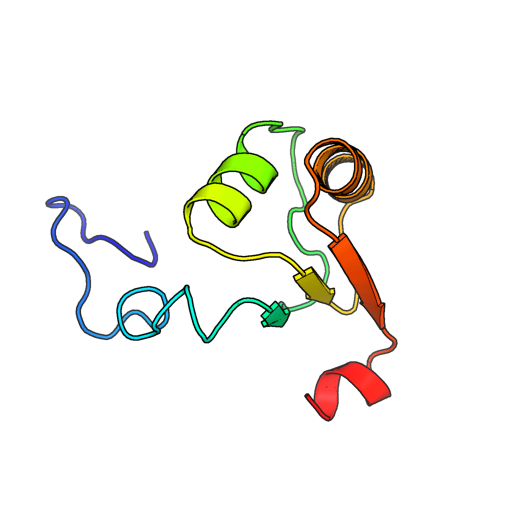
ATOM 545 C CA . LEU A 1 72 ? -3.343 7.355 -1.600 1.00 98.12 72 LEU A CA 1
ATOM 546 C C . LEU A 1 72 ? -4.049 7.474 -0.246 1.00 98.12 72 LEU A C 1
ATOM 548 O O . LEU A 1 72 ? -3.639 8.275 0.589 1.00 98.12 72 LEU A O 1
ATOM 552 N N . VAL A 1 73 ? -5.099 6.686 -0.016 1.00 98.44 73 VAL A N 1
ATOM 553 C CA . VAL A 1 73 ? -5.915 6.780 1.205 1.00 98.44 73 VAL A CA 1
ATOM 554 C C . VAL A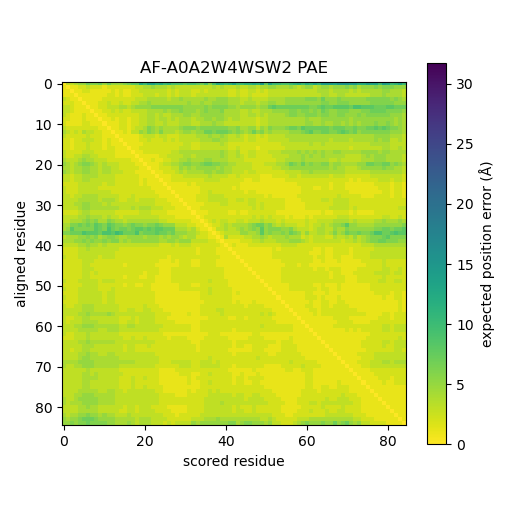 1 73 ? -5.432 5.763 2.248 1.00 98.44 73 VAL A C 1
ATOM 556 O O . VAL A 1 73 ? -5.683 4.570 2.079 1.00 98.44 73 VAL A O 1
ATOM 559 N N . PRO A 1 74 ? -4.744 6.182 3.324 1.00 98.12 74 PRO A N 1
ATOM 560 C CA . PRO A 1 74 ? -4.491 5.327 4.476 1.00 98.12 74 PRO A CA 1
ATOM 561 C C . PRO A 1 74 ? -5.757 5.213 5.338 1.00 98.12 74 PRO A C 1
ATOM 563 O O . PRO A 1 74 ? -6.385 6.217 5.671 1.00 98.12 74 PRO A O 1
ATOM 5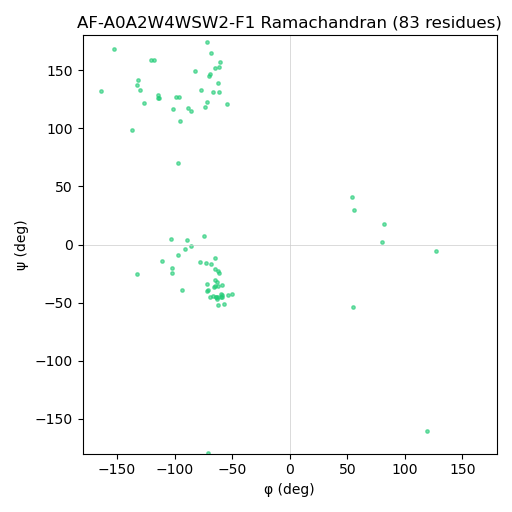66 N N . VAL A 1 75 ? -6.114 3.993 5.725 1.00 98.44 75 VAL A N 1
ATOM 567 C CA . VAL A 1 75 ? -7.234 3.681 6.616 1.00 98.44 75 VAL A CA 1
ATOM 568 C C . VAL A 1 75 ? -6.706 2.825 7.756 1.00 98.44 75 VAL A C 1
ATOM 570 O O . VAL A 1 75 ? -6.145 1.752 7.531 1.00 98.44 75 VAL A O 1
ATOM 573 N N . ILE A 1 76 ? -6.893 3.310 8.980 1.00 98.25 76 ILE A N 1
ATOM 574 C CA . ILE A 1 76 ? -6.594 2.549 10.189 1.00 98.25 76 ILE A CA 1
ATOM 575 C C . ILE A 1 76 ? -7.902 1.957 10.704 1.00 98.25 76 ILE A C 1
ATOM 577 O O . ILE A 1 76 ? -8.881 2.683 10.880 1.00 98.25 76 ILE A O 1
ATOM 581 N N . VAL A 1 77 ? -7.911 0.648 10.926 1.00 98.50 77 VAL A N 1
ATOM 582 C CA . VAL A 1 77 ? -9.028 -0.088 11.529 1.00 98.50 77 VAL A CA 1
ATOM 583 C C . VAL A 1 77 ? -8.560 -0.777 12.806 1.00 98.50 77 VAL A C 1
ATOM 585 O O . VAL A 1 77 ? -7.368 -1.005 12.995 1.00 98.50 77 VAL A O 1
ATOM 588 N N . ASP A 1 78 ? -9.484 -1.115 13.698 1.00 98.38 78 ASP A N 1
ATOM 589 C CA . ASP A 1 78 ? -9.158 -1.953 14.849 1.00 98.38 78 ASP A CA 1
ATOM 590 C C . ASP A 1 78 ? -8.820 -3.399 14.419 1.00 98.38 78 ASP A C 1
ATOM 592 O O . ASP A 1 78 ? -9.096 -3.828 13.294 1.00 98.38 78 ASP A O 1
ATOM 596 N N . ALA A 1 79 ? -8.206 -4.161 15.327 1.00 97.62 79 ALA A N 1
ATOM 597 C CA . ALA A 1 79 ? -7.755 -5.524 15.048 1.00 97.62 79 ALA A CA 1
ATOM 598 C C . ALA A 1 79 ? -8.904 -6.507 14.755 1.00 97.62 79 ALA A C 1
ATOM 600 O O . ALA A 1 79 ? -8.710 -7.451 13.990 1.00 97.62 79 ALA A O 1
ATOM 601 N N . GLU A 1 80 ? -10.091 -6.298 15.336 1.00 98.12 80 GLU A N 1
ATOM 602 C CA . GLU A 1 80 ? -11.259 -7.147 15.082 1.00 98.12 80 GLU A CA 1
ATOM 603 C C . GLU A 1 80 ? -11.763 -6.943 13.650 1.00 98.12 80 GLU A C 1
ATOM 605 O O . GLU A 1 80 ? -12.003 -7.909 12.926 1.00 98.12 80 GLU A O 1
ATOM 610 N N . THR A 1 81 ? -11.865 -5.687 13.213 1.00 98.31 81 THR A N 1
ATOM 611 C CA . THR A 1 81 ? -12.216 -5.335 11.836 1.00 98.31 81 THR A CA 1
ATOM 612 C C . THR A 1 81 ? -11.175 -5.863 10.849 1.00 98.31 81 THR A C 1
ATOM 614 O O . THR A 1 81 ? -11.551 -6.453 9.838 1.00 98.31 81 THR A O 1
ATOM 617 N N . HIS A 1 82 ? -9.880 -5.696 11.141 1.00 98.00 82 HIS A N 1
ATOM 618 C CA . HIS A 1 82 ? -8.788 -6.165 10.277 1.00 98.00 82 HIS A CA 1
ATOM 619 C C . HIS A 1 82 ? -8.825 -7.677 10.043 1.00 98.00 82 HIS A C 1
ATOM 621 O O . HIS A 1 82 ? -8.732 -8.113 8.902 1.00 98.00 82 HIS A O 1
ATOM 627 N N . ALA A 1 83 ? -9.045 -8.470 11.095 1.00 96.81 83 ALA A N 1
ATOM 628 C CA . ALA A 1 83 ? -9.075 -9.932 11.013 1.00 96.81 83 ALA A CA 1
ATOM 629 C C . ALA A 1 83 ? -10.233 -10.502 10.168 1.00 96.81 83 ALA A C 1
ATOM 631 O O . ALA A 1 83 ? -10.256 -11.700 9.884 1.00 96.81 83 ALA A O 1
ATOM 632 N N . ARG A 1 84 ? -11.217 -9.671 9.805 1.00 96.88 84 ARG A N 1
ATOM 633 C CA . ARG A 1 84 ? -12.376 -10.051 8.984 1.00 96.88 84 ARG A CA 1
ATOM 634 C C . ARG A 1 84 ? -12.212 -9.725 7.496 1.00 96.88 84 ARG A C 1
ATOM 636 O O . ARG A 1 84 ? -13.097 -10.105 6.727 1.00 96.88 84 ARG A O 1
ATOM 643 N N . LEU A 1 85 ? -11.169 -8.981 7.124 1.00 92.56 85 LEU A N 1
ATOM 644 C CA . LEU A 1 85 ? -10.835 -8.618 5.741 1.00 92.56 85 LEU A CA 1
ATOM 645 C C . LEU A 1 85 ? -10.043 -9.738 5.061 1.00 92.56 85 LEU A C 1
ATOM 647 O O . LEU A 1 85 ? -10.291 -9.947 3.854 1.00 92.56 85 LEU A O 1
#

Mean predicted aligned error: 2.72 Å

Radius of gyration: 13.48 Å; Cα co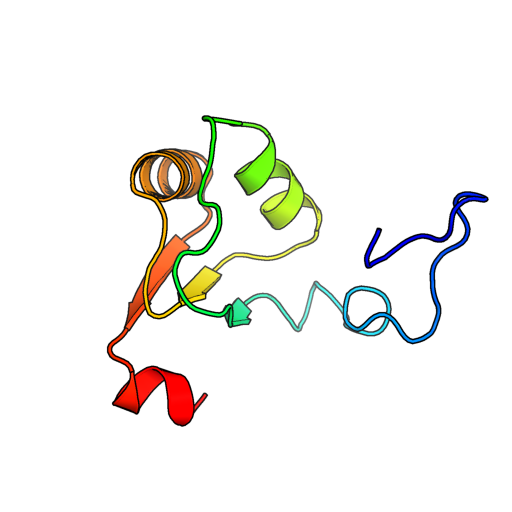ntac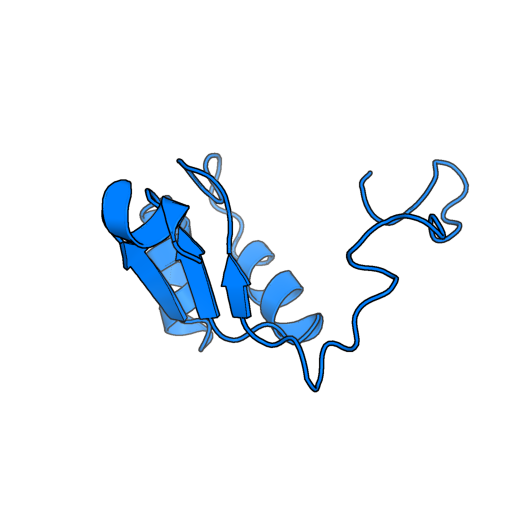ts (8 Å, |Δi|>4): 124; chains: 1; bounding box: 31×31×28 Å

Solvent-accessible surface area (backbone atoms only — not comparable to full-atom values): 5008 Å² total; per-residue (Å²): 104,82,48,30,47,99,87,68,48,72,36,78,87,21,66,91,63,70,61,56,34,90,78,54,28,65,45,82,49,61,67,58,35,74,62,77,80,92,54,79,62,55,51,48,54,42,44,74,63,35,37,43,35,39,38,22,61,29,65,27,67,69,49,45,57,50,17,52,78,72,68,31,43,70,43,75,44,55,67,74,63,55,78,73,112

Nearest PDB structures (foldseek):
  2hcu-assembly1_A  TM=9.005E-01  e=7.574E-08  Streptococcus mutans
  3q3w-assembly1_A  TM=8.561E-01  e=4.943E-07  Campylobacter jejuni subsp. jejuni IA3902
  3h5e-assembly2_B  TM=8.028E-01  e=7.706E-06  Mycobacterium tuberculosis
  3h5j-assembly1_A  TM=7.845E-01  e=8.811E-06  Mycobacterium tuberculosis
  2b3y-assembly2_B  TM=7.114E-01  e=2.800E-03  Homo sapiens

Sequence (85 aa):
DWRYGPDGARLPDAQLNTIDPAEHRILVAGDNFACGSSREHAPWALLDYGFRVIVSTGIADIFASNALKNGLVPVIVDAETHARL

Secondary structure (DSSP, 8-state):
-TTB-TTSPBPTT-HHHHS-TTT--EEE--SSBT-SS--THHHHHHHHHT--EEEES-B-HHHHHHHHHTT-EEEE--HHHHTT-